Protein AF-A0A920MUA7-F1 (afdb_monomer_lite)

Radius of gyration: 22.61 Å; chains: 1; bounding box: 40×38×83 Å

Foldseek 3Di:
DDDDDDPPPPCPPPVNVPADAAPVNLVVVLVVQVVVDDPSNVVSVVVVVVVLVVVLLPCAPVRVVVVVVQVVVQVVPDPDPDRDHDDCVVRVVVNVVVVVVVVVSNVVSVVCCVVPPDPD

Secondary structure (DSSP, 8-state):
----PPP------TTSTTPPPPHHHHHHHHHHHHHH-HHHHHHHHHHHHHHHHHHHTSS-TTSHHHHHHHHHHHHHH--TT-PPPP-GGGTHHHHHHHHHHHHHHHHHHHHHHHHS----

pLDDT: mean 79.69, std 14.5, range [37.84, 96.12]

Sequence (120 aa):
MDSPQSPTNVGVGEGDEGRIVSVVGATRLGAELTETGWTGLFLFLATINVFIGIFNLIPLLPLDGGHVMIAFYERLRSRKGARYHADASKLLPLTFLVVFVLIAIGVAAIYLDIADPISL

Structure (mmCIF, N/CA/C/O backbone):
data_AF-A0A920MUA7-F1
#
_entry.id   AF-A0A920MUA7-F1
#
loop_
_atom_site.group_PDB
_atom_site.id
_atom_site.type_symbol
_atom_site.label_atom_id
_atom_site.label_alt_id
_atom_site.label_comp_id
_atom_site.label_asym_id
_atom_site.label_entity_id
_atom_site.label_seq_id
_atom_site.pdbx_PDB_ins_code
_atom_site.Cartn_x
_atom_site.Cartn_y
_atom_site.Cartn_z
_atom_site.occupancy
_atom_site.B_iso_or_equiv
_atom_site.auth_seq_id
_atom_site.auth_comp_id
_atom_site.auth_asym_id
_atom_site.auth_atom_id
_atom_site.pdbx_PDB_model_num
ATOM 1 N N . MET A 1 1 ? 11.694 27.520 -50.126 1.00 47.06 1 MET A N 1
ATOM 2 C CA . MET A 1 1 ? 10.713 26.420 -50.114 1.00 47.06 1 MET A CA 1
ATOM 3 C C . MET A 1 1 ? 10.811 25.753 -48.752 1.00 47.06 1 MET A C 1
ATOM 5 O O . MET A 1 1 ? 11.678 24.911 -48.574 1.00 47.06 1 MET A O 1
ATOM 9 N N . ASP A 1 2 ? 10.006 26.211 -47.791 1.00 50.00 2 ASP A N 1
ATOM 10 C CA . ASP A 1 2 ? 9.864 25.581 -46.473 1.00 50.00 2 ASP A CA 1
ATOM 11 C C . ASP A 1 2 ? 8.804 24.487 -46.575 1.00 50.00 2 ASP A C 1
ATOM 13 O O . ASP A 1 2 ? 7.646 24.765 -46.894 1.00 50.00 2 ASP A O 1
ATOM 17 N N . SER A 1 3 ? 9.203 23.245 -46.328 1.00 63.91 3 SER A N 1
ATOM 18 C CA . SER A 1 3 ? 8.262 22.159 -46.076 1.00 63.91 3 SER A CA 1
ATOM 19 C C . SER A 1 3 ? 7.822 22.259 -44.612 1.00 63.91 3 SER A C 1
ATOM 21 O O . SER A 1 3 ? 8.692 22.224 -43.739 1.00 63.91 3 SER A O 1
ATOM 23 N N . PRO A 1 4 ? 6.521 22.374 -44.296 1.00 55.28 4 PRO A N 1
ATOM 24 C CA . PRO A 1 4 ? 6.069 22.360 -42.911 1.00 55.28 4 PRO A CA 1
ATOM 25 C C . PRO A 1 4 ? 6.356 20.983 -42.302 1.00 55.28 4 PRO A C 1
ATOM 27 O O . PRO A 1 4 ? 5.795 19.975 -42.732 1.00 55.28 4 PRO A O 1
ATOM 30 N N . GLN A 1 5 ? 7.256 20.936 -41.317 1.00 59.03 5 GLN A N 1
ATOM 31 C CA . GLN A 1 5 ? 7.458 19.743 -40.506 1.00 59.03 5 GLN A CA 1
ATOM 32 C C . GLN A 1 5 ? 6.192 19.502 -39.688 1.00 59.03 5 GLN A C 1
ATOM 34 O O . GLN A 1 5 ? 5.759 20.361 -38.919 1.00 59.03 5 GLN A O 1
ATOM 39 N N . SER A 1 6 ? 5.564 18.350 -39.917 1.00 58.44 6 SER A N 1
ATOM 40 C CA . SER A 1 6 ? 4.429 17.879 -39.136 1.00 58.44 6 SER A CA 1
ATOM 41 C C . SER A 1 6 ? 4.816 17.863 -37.656 1.00 58.44 6 SER A C 1
ATOM 43 O O . SER A 1 6 ? 5.922 17.416 -37.343 1.00 58.44 6 SER A O 1
ATOM 45 N N . PRO A 1 7 ? 3.952 18.331 -36.737 1.00 49.97 7 PRO A N 1
ATOM 46 C CA . PRO A 1 7 ? 4.205 18.127 -35.324 1.00 49.97 7 PRO A CA 1
ATOM 47 C C . PRO A 1 7 ? 4.333 16.622 -35.116 1.00 49.97 7 PRO A C 1
ATOM 49 O O . PRO A 1 7 ? 3.430 15.861 -35.475 1.00 49.97 7 PRO A O 1
ATOM 52 N N . THR A 1 8 ? 5.476 16.193 -34.587 1.00 51.34 8 THR A N 1
ATOM 53 C CA . THR A 1 8 ? 5.625 14.881 -33.974 1.00 51.34 8 THR A CA 1
ATOM 54 C C . THR A 1 8 ? 4.611 14.850 -32.843 1.00 51.34 8 THR A C 1
ATOM 56 O O . THR A 1 8 ? 4.890 15.269 -31.723 1.00 51.34 8 THR A O 1
ATOM 59 N N . ASN A 1 9 ? 3.384 14.446 -33.168 1.00 44.38 9 ASN A N 1
ATOM 60 C CA . ASN A 1 9 ? 2.432 13.991 -32.186 1.00 44.38 9 ASN A CA 1
ATOM 61 C C . ASN A 1 9 ? 3.129 12.797 -31.550 1.00 44.38 9 ASN A C 1
ATOM 63 O O . ASN A 1 9 ? 3.177 11.712 -32.130 1.00 44.38 9 ASN A O 1
ATOM 67 N N . VAL A 1 10 ? 3.738 13.032 -30.389 1.00 54.34 10 VAL A N 1
ATOM 68 C CA . VAL A 1 10 ? 3.936 11.991 -29.395 1.00 54.34 10 VAL A CA 1
ATOM 69 C C . VAL A 1 10 ? 2.519 11.555 -29.067 1.00 54.34 10 VAL A C 1
ATOM 71 O O . VAL A 1 10 ? 1.852 12.140 -28.219 1.00 54.34 10 VAL A O 1
ATOM 74 N N . GLY A 1 11 ? 2.005 10.631 -29.875 1.00 37.84 11 GLY A N 1
ATOM 75 C CA . GLY A 1 11 ? 0.776 9.931 -29.598 1.00 37.84 11 GLY A CA 1
ATOM 76 C C . GLY A 1 11 ? 1.060 9.097 -28.370 1.00 37.84 11 GLY A C 1
ATOM 77 O O . GLY A 1 11 ? 1.422 7.931 -28.485 1.00 37.84 11 GLY A O 1
ATOM 78 N N . VAL A 1 12 ? 0.925 9.716 -27.200 1.00 52.22 12 VAL A N 1
ATOM 79 C CA . VAL A 1 12 ? 0.451 9.008 -26.024 1.00 52.22 12 VAL A CA 1
ATOM 80 C C . VAL A 1 12 ? -0.905 8.486 -26.471 1.00 52.22 12 VAL A C 1
ATOM 82 O O . VAL A 1 12 ? -1.870 9.240 -26.540 1.00 52.22 12 VAL A O 1
ATOM 85 N N . GLY A 1 13 ? -0.936 7.253 -26.980 1.00 43.03 13 GLY A N 1
ATOM 86 C CA . GLY A 1 13 ? -2.181 6.663 -27.441 1.00 43.03 13 GLY A CA 1
ATOM 87 C C . GLY A 1 13 ? -3.171 6.746 -26.289 1.00 43.03 13 GLY A C 1
ATOM 88 O O . GLY A 1 13 ? -2.803 6.413 -25.165 1.00 43.03 13 GLY A O 1
ATOM 89 N N . GLU A 1 14 ? -4.405 7.175 -26.552 1.00 49.12 14 GLU A N 1
ATOM 90 C CA . GLU A 1 14 ? -5.480 7.339 -25.560 1.00 49.12 14 GLU A CA 1
ATOM 91 C C . GLU A 1 14 ? -5.747 6.115 -24.639 1.00 49.12 14 GLU A C 1
ATOM 93 O O . GLU A 1 14 ? -6.588 6.187 -23.746 1.00 49.12 14 GLU A O 1
ATOM 98 N N . GLY A 1 15 ? -5.047 4.986 -24.817 1.00 53.38 15 GLY A N 1
ATOM 99 C CA . GLY A 1 15 ? -5.028 3.844 -23.899 1.00 53.38 15 GLY A CA 1
ATOM 100 C C . GLY A 1 15 ? -3.940 3.859 -22.808 1.00 53.38 15 GLY A C 1
ATOM 101 O O . GLY A 1 15 ? -3.991 3.000 -21.930 1.00 53.38 15 GLY A O 1
ATOM 102 N N . ASP A 1 16 ? -2.967 4.779 -22.836 1.00 57.94 16 ASP A N 1
ATOM 103 C CA . ASP A 1 16 ? -1.789 4.741 -21.947 1.00 57.94 16 ASP A CA 1
ATOM 104 C C . ASP A 1 16 ? -1.951 5.589 -20.669 1.00 57.94 16 ASP A C 1
ATOM 106 O O . ASP A 1 16 ? -1.514 5.185 -19.594 1.00 57.94 16 ASP A O 1
ATOM 110 N N . GLU A 1 17 ? -2.687 6.704 -20.731 1.00 58.69 17 GLU A N 1
ATOM 111 C CA . GLU A 1 17 ? -2.846 7.644 -19.601 1.00 58.69 17 GLU A CA 1
ATOM 112 C C . GLU A 1 17 ? -3.701 7.102 -18.435 1.00 58.69 17 GLU A C 1
ATOM 114 O O . GLU A 1 17 ? -3.733 7.689 -17.354 1.00 58.69 17 GLU A O 1
ATOM 119 N N . GLY A 1 18 ? -4.391 5.973 -18.628 1.00 60.66 18 GLY A N 1
ATOM 120 C CA . GLY A 1 18 ? -5.271 5.354 -17.628 1.00 60.66 18 GLY A CA 1
ATOM 121 C C . GLY A 1 18 ? -4.896 3.927 -17.232 1.00 60.66 18 GLY A C 1
ATOM 122 O O . GLY A 1 18 ? -5.641 3.290 -16.481 1.00 60.66 18 GLY A O 1
ATOM 123 N N . ARG A 1 19 ? -3.784 3.387 -17.746 1.00 69.31 19 ARG A N 1
ATOM 124 C CA . ARG A 1 19 ? -3.423 1.986 -17.509 1.00 69.31 19 ARG A CA 1
ATOM 125 C C . ARG A 1 19 ? -2.769 1.809 -16.140 1.00 69.31 19 ARG A C 1
ATOM 127 O O . ARG A 1 19 ? -1.854 2.529 -15.754 1.00 69.31 19 ARG A O 1
ATOM 134 N N . ILE A 1 20 ? -3.242 0.808 -15.400 1.00 72.56 20 ILE A N 1
ATOM 135 C CA . ILE A 1 20 ? -2.681 0.436 -14.100 1.00 72.56 20 ILE A CA 1
ATOM 136 C C . ILE A 1 20 ? -1.275 -0.132 -14.318 1.00 72.56 20 ILE A C 1
ATOM 138 O O . ILE A 1 20 ? -1.127 -1.178 -14.945 1.00 72.56 20 ILE A O 1
ATOM 142 N N . VAL A 1 21 ? -0.257 0.532 -13.766 1.00 82.31 21 VAL A N 1
ATOM 143 C CA . VAL A 1 21 ? 1.127 0.039 -13.772 1.00 82.31 21 VAL A CA 1
ATOM 144 C C . VAL A 1 21 ? 1.225 -1.195 -12.876 1.00 82.31 21 VAL A C 1
ATOM 146 O O . VAL A 1 21 ? 0.907 -1.131 -11.685 1.00 82.31 21 VAL A O 1
ATOM 149 N N . SER A 1 22 ? 1.667 -2.326 -13.432 1.00 87.06 22 SER A N 1
ATOM 150 C CA . SER A 1 22 ? 1.873 -3.541 -12.642 1.00 87.06 22 SER A CA 1
ATOM 151 C C . SER A 1 22 ? 3.201 -3.513 -11.874 1.00 87.06 22 SER A C 1
ATOM 153 O O . SER A 1 22 ? 4.075 -2.675 -12.106 1.00 87.06 22 SER A O 1
ATOM 155 N N . VAL A 1 23 ? 3.396 -4.491 -10.980 1.00 87.44 23 VAL A N 1
ATOM 156 C CA . VAL A 1 23 ? 4.678 -4.699 -10.283 1.00 87.44 23 VAL A CA 1
ATOM 157 C C . VAL A 1 23 ? 5.824 -4.918 -11.280 1.00 87.44 23 VAL A C 1
ATOM 159 O O . VAL A 1 23 ? 6.937 -4.469 -11.028 1.00 87.44 23 VAL A O 1
ATOM 162 N N . VAL A 1 24 ? 5.560 -5.555 -12.427 1.00 86.81 24 VAL A N 1
ATOM 163 C CA . VAL A 1 24 ? 6.564 -5.794 -13.477 1.00 86.81 24 VAL A CA 1
ATOM 164 C C . VAL A 1 24 ? 6.920 -4.498 -14.214 1.00 86.81 24 VAL A C 1
ATOM 166 O O . VAL A 1 24 ? 8.090 -4.264 -14.504 1.00 86.81 24 VAL A O 1
ATOM 169 N N . GLY A 1 25 ? 5.947 -3.626 -14.486 1.00 85.06 25 GLY A N 1
ATOM 170 C CA . GLY A 1 25 ? 6.213 -2.295 -15.038 1.00 85.06 25 GLY A CA 1
ATOM 171 C C . GLY A 1 25 ? 7.022 -1.427 -14.070 1.00 85.06 25 GLY A C 1
ATOM 172 O O . GLY A 1 25 ? 8.025 -0.827 -14.452 1.00 85.06 25 GLY A O 1
ATOM 173 N N . ALA A 1 26 ? 6.659 -1.441 -12.785 1.00 88.12 26 ALA A N 1
ATOM 174 C CA . ALA A 1 26 ? 7.373 -0.700 -11.750 1.00 88.12 26 ALA A CA 1
ATOM 175 C C . ALA A 1 26 ? 8.835 -1.158 -11.581 1.00 88.12 26 ALA A C 1
ATOM 177 O O . ALA A 1 26 ? 9.712 -0.320 -11.376 1.00 88.12 26 ALA A O 1
ATOM 178 N N . THR A 1 27 ? 9.134 -2.461 -11.692 1.00 89.94 27 THR A N 1
ATOM 179 C CA . THR A 1 27 ? 10.527 -2.943 -11.626 1.00 89.94 27 THR A CA 1
ATOM 180 C C . THR A 1 27 ? 11.349 -2.521 -12.840 1.00 89.94 27 THR A C 1
ATOM 182 O O . THR A 1 27 ? 12.527 -2.209 -12.676 1.00 89.94 27 THR A O 1
ATOM 185 N N . ARG A 1 28 ? 10.747 -2.456 -14.036 1.00 89.19 28 ARG A N 1
ATOM 186 C CA . ARG A 1 28 ? 11.409 -1.942 -15.248 1.00 89.19 28 ARG A CA 1
ATOM 187 C C . ARG A 1 28 ? 11.735 -0.453 -15.125 1.00 89.19 28 ARG A C 1
ATOM 189 O O . ARG A 1 28 ? 12.880 -0.080 -15.353 1.00 89.19 28 ARG A O 1
ATOM 196 N N . LEU A 1 29 ? 10.776 0.356 -14.666 1.00 88.25 29 LEU A N 1
ATOM 197 C CA . LEU A 1 29 ? 11.000 1.778 -14.367 1.00 88.25 29 LEU A CA 1
ATOM 198 C C . LEU A 1 29 ? 12.111 1.958 -13.325 1.00 88.25 29 LEU A C 1
ATOM 200 O O . LEU A 1 29 ? 13.001 2.788 -13.483 1.00 88.25 29 LEU A O 1
ATOM 204 N N . GLY A 1 30 ? 12.099 1.140 -12.270 1.00 90.00 30 GLY A N 1
ATOM 205 C CA . GLY A 1 30 ? 13.155 1.144 -11.262 1.00 90.00 30 GLY A CA 1
ATOM 206 C C . GLY A 1 30 ? 14.536 0.824 -11.841 1.00 90.00 30 GLY A C 1
ATOM 207 O O . GLY A 1 30 ? 15.503 1.484 -11.471 1.00 90.00 30 GLY A O 1
ATOM 208 N N . ALA A 1 31 ? 14.632 -0.152 -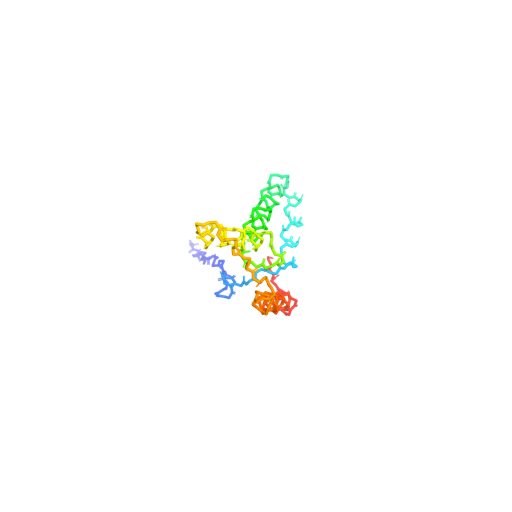12.752 1.00 89.75 31 ALA A N 1
ATOM 209 C CA . ALA A 1 31 ? 15.886 -0.534 -13.403 1.00 89.75 31 ALA A CA 1
ATOM 210 C C . ALA A 1 31 ? 16.455 0.602 -14.265 1.00 89.75 31 ALA A C 1
ATOM 212 O O . ALA A 1 31 ? 17.631 0.929 -14.126 1.00 89.75 31 ALA A O 1
ATOM 213 N N . GLU A 1 32 ? 15.623 1.263 -15.069 1.00 89.81 32 GLU A N 1
ATOM 214 C CA . GLU A 1 32 ? 16.029 2.423 -15.876 1.00 89.81 32 GLU A CA 1
ATOM 215 C C . GLU A 1 32 ? 16.569 3.564 -14.996 1.00 89.81 32 GLU A C 1
ATOM 217 O O . GLU A 1 32 ? 17.617 4.154 -15.268 1.00 89.81 32 GLU A O 1
ATOM 222 N N . LEU A 1 33 ? 15.923 3.813 -13.851 1.00 92.19 33 LEU A N 1
ATOM 223 C CA . LEU A 1 33 ? 16.377 4.829 -12.903 1.00 92.19 33 LEU A CA 1
ATOM 224 C C . LEU A 1 33 ? 17.748 4.514 -12.288 1.00 92.19 33 LEU A C 1
ATOM 226 O O . LEU A 1 33 ? 18.469 5.449 -11.936 1.00 92.19 33 LEU A O 1
ATOM 230 N N . THR A 1 34 ? 18.155 3.241 -12.197 1.00 89.88 34 THR A N 1
ATOM 231 C CA . THR A 1 34 ? 19.507 2.894 -11.723 1.00 89.88 34 THR A CA 1
ATOM 232 C C . THR A 1 34 ? 20.615 3.368 -12.664 1.00 89.88 34 THR A C 1
ATOM 234 O O . THR A 1 34 ? 21.713 3.665 -12.193 1.00 89.88 34 THR A O 1
ATOM 237 N N . GLU A 1 35 ? 20.328 3.511 -13.961 1.00 89.81 35 GLU A N 1
ATOM 238 C CA . GLU A 1 35 ? 21.300 3.965 -14.964 1.00 89.81 35 GLU A CA 1
ATOM 239 C C . GLU A 1 35 ? 21.418 5.496 -15.007 1.00 89.81 35 GLU A C 1
ATOM 241 O O . GLU A 1 35 ? 22.486 6.040 -15.284 1.00 89.81 35 GLU A O 1
ATOM 246 N N . THR A 1 36 ? 20.334 6.204 -14.671 1.00 85.94 36 THR A N 1
ATOM 247 C CA . THR A 1 36 ? 20.280 7.680 -14.680 1.00 85.94 36 THR A CA 1
ATOM 248 C C . THR A 1 36 ? 20.904 8.338 -13.443 1.00 85.94 36 THR A C 1
ATOM 250 O O . THR A 1 36 ? 21.288 9.510 -13.492 1.00 85.94 36 THR A O 1
ATOM 253 N N . GLY A 1 37 ? 21.046 7.596 -12.337 1.00 89.62 37 GLY A N 1
ATOM 254 C CA . GLY A 1 37 ? 21.752 8.026 -11.128 1.00 89.62 37 GLY A CA 1
ATOM 255 C C . GLY A 1 37 ? 20.942 7.924 -9.830 1.00 89.62 37 GLY A C 1
ATOM 256 O O . GLY A 1 37 ? 19.744 7.653 -9.803 1.00 89.62 37 GLY A O 1
ATOM 257 N N . TRP A 1 38 ? 21.615 8.176 -8.703 1.00 91.69 38 TRP A N 1
ATOM 258 C CA . TRP A 1 38 ? 21.075 7.918 -7.362 1.00 91.69 38 TRP A CA 1
ATOM 259 C C . TRP A 1 38 ? 19.848 8.757 -6.991 1.00 91.69 38 TRP A C 1
ATOM 261 O O . TRP A 1 38 ? 18.975 8.269 -6.280 1.00 91.69 38 TRP A O 1
ATOM 271 N N . THR A 1 39 ? 19.751 10.004 -7.457 1.00 93.50 39 THR A N 1
ATOM 272 C CA . THR A 1 39 ? 18.661 10.913 -7.068 1.00 93.50 39 THR A CA 1
ATOM 273 C C . THR A 1 39 ? 17.291 10.402 -7.510 1.00 93.50 39 THR A C 1
ATOM 275 O O . THR A 1 39 ? 16.365 10.363 -6.700 1.00 93.50 39 THR A O 1
ATOM 278 N N . GLY A 1 40 ? 17.163 9.983 -8.775 1.00 90.81 40 GLY A N 1
ATOM 279 C CA . GLY A 1 40 ? 15.909 9.454 -9.319 1.00 90.81 40 GLY A CA 1
ATOM 280 C C . GLY A 1 40 ? 15.498 8.159 -8.623 1.00 90.81 40 GLY A C 1
ATOM 281 O O . GLY A 1 40 ? 14.348 8.008 -8.215 1.00 90.81 40 GLY A O 1
ATOM 282 N N . LEU A 1 41 ? 16.471 7.278 -8.380 1.00 92.12 41 LEU A N 1
ATOM 283 C CA . LEU A 1 41 ? 16.258 6.035 -7.648 1.00 92.12 41 LEU A CA 1
ATOM 284 C C . LEU A 1 41 ? 15.796 6.276 -6.202 1.00 92.12 41 LEU A C 1
ATOM 286 O O . LEU A 1 41 ? 14.820 5.669 -5.765 1.00 92.12 41 LEU A O 1
ATOM 290 N N . PHE A 1 42 ? 16.447 7.177 -5.456 1.00 94.94 42 PHE A N 1
ATOM 291 C CA . PHE A 1 42 ? 16.037 7.503 -4.086 1.00 94.94 42 PHE A CA 1
ATOM 292 C C . PHE A 1 42 ? 14.638 8.110 -4.036 1.00 94.94 42 PHE A C 1
ATOM 294 O O . PHE A 1 42 ? 13.863 7.751 -3.153 1.00 94.94 42 PHE A O 1
ATOM 301 N N . LEU A 1 43 ? 14.298 8.992 -4.979 1.00 94.50 43 LEU A N 1
ATOM 302 C CA . LEU A 1 43 ? 12.963 9.578 -5.048 1.00 94.50 43 LEU A CA 1
ATOM 303 C C . LEU A 1 43 ? 11.903 8.514 -5.360 1.00 94.50 43 LEU A C 1
ATOM 305 O O . LEU A 1 43 ? 10.863 8.480 -4.709 1.00 94.50 43 LEU A O 1
ATOM 309 N N . PHE A 1 44 ? 12.181 7.609 -6.298 1.00 93.69 44 PHE A N 1
ATOM 310 C CA . PHE A 1 44 ? 11.296 6.491 -6.622 1.00 93.69 44 PHE A CA 1
ATOM 311 C C . PHE A 1 44 ? 11.075 5.564 -5.421 1.00 93.69 44 PHE A C 1
ATOM 313 O O . PHE A 1 44 ? 9.934 5.271 -5.058 1.00 93.69 44 PHE A O 1
ATOM 320 N N . LEU A 1 45 ? 12.153 5.168 -4.740 1.00 94.19 45 LEU A N 1
ATOM 321 C CA . LEU A 1 45 ? 12.076 4.346 -3.532 1.00 94.19 45 LEU A CA 1
ATOM 322 C C . LEU A 1 45 ? 11.351 5.066 -2.391 1.00 94.19 45 LEU A C 1
ATOM 324 O O . LEU A 1 45 ? 10.578 4.434 -1.669 1.00 94.19 45 LEU A O 1
ATOM 328 N N . ALA A 1 46 ? 11.568 6.372 -2.225 1.00 96.12 46 ALA A N 1
ATOM 329 C CA . ALA A 1 46 ? 10.849 7.181 -1.249 1.00 96.12 46 ALA A CA 1
ATOM 330 C C . ALA A 1 46 ? 9.345 7.201 -1.555 1.00 96.12 46 ALA A C 1
ATOM 332 O O . ALA A 1 46 ? 8.547 6.954 -0.653 1.00 96.12 46 ALA A O 1
ATOM 333 N N . THR A 1 47 ? 8.954 7.396 -2.818 1.00 95.31 47 THR A N 1
ATOM 334 C CA . THR A 1 47 ? 7.550 7.342 -3.246 1.00 95.31 47 THR A CA 1
ATOM 335 C C . THR A 1 47 ? 6.926 5.974 -2.970 1.00 95.31 47 THR A C 1
ATOM 337 O O . THR A 1 47 ? 5.836 5.921 -2.403 1.00 95.31 47 THR A O 1
ATOM 340 N N . ILE A 1 48 ? 7.616 4.867 -3.281 1.00 93.94 48 ILE A N 1
ATOM 341 C CA . ILE A 1 48 ? 7.129 3.511 -2.962 1.00 93.94 48 ILE A CA 1
ATOM 342 C C . ILE A 1 48 ? 6.937 3.342 -1.453 1.00 93.94 48 ILE A C 1
ATOM 344 O O . ILE A 1 48 ? 5.890 2.869 -1.019 1.00 93.94 48 ILE A O 1
ATOM 348 N N . ASN A 1 49 ? 7.915 3.747 -0.640 1.00 94.81 49 ASN A N 1
ATOM 349 C CA . ASN A 1 49 ? 7.823 3.616 0.815 1.00 94.81 49 ASN A CA 1
ATOM 350 C C . ASN A 1 49 ? 6.680 4.453 1.398 1.00 94.81 49 ASN A C 1
ATOM 352 O O . ASN A 1 49 ? 5.940 3.963 2.247 1.00 94.81 49 ASN A O 1
ATOM 356 N N . VAL A 1 50 ? 6.503 5.692 0.931 1.00 95.31 50 VAL A N 1
ATOM 357 C CA . VAL A 1 50 ? 5.381 6.546 1.341 1.00 95.31 50 VAL A CA 1
ATOM 358 C C . VAL A 1 50 ? 4.053 5.916 0.930 1.00 95.31 50 VAL A C 1
ATOM 360 O O . VAL A 1 50 ? 3.133 5.864 1.744 1.00 95.31 50 VAL A O 1
ATOM 363 N N . PHE A 1 51 ? 3.954 5.386 -0.291 1.00 93.00 51 PHE A N 1
ATOM 364 C CA . PHE A 1 51 ? 2.746 4.718 -0.766 1.00 93.00 51 PHE A CA 1
ATOM 365 C C . PHE A 1 51 ? 2.409 3.482 0.075 1.00 93.00 51 PHE A C 1
ATOM 367 O O . PHE A 1 51 ? 1.277 3.359 0.533 1.00 93.00 51 PHE A O 1
ATOM 374 N N . ILE A 1 52 ? 3.389 2.615 0.355 1.00 90.69 52 ILE A N 1
ATOM 375 C CA . ILE A 1 52 ? 3.218 1.452 1.241 1.00 90.69 52 ILE A CA 1
ATOM 376 C C . ILE A 1 52 ? 2.823 1.905 2.651 1.00 90.69 52 ILE A C 1
ATOM 378 O O . ILE A 1 52 ? 1.917 1.331 3.244 1.00 90.69 52 ILE A O 1
ATOM 382 N N . GLY A 1 53 ? 3.449 2.960 3.180 1.00 91.50 53 GLY A N 1
ATOM 383 C CA . GLY A 1 53 ? 3.120 3.514 4.493 1.00 91.50 53 GLY A CA 1
ATOM 384 C C . GLY A 1 53 ? 1.676 4.017 4.583 1.00 91.50 53 GLY A C 1
ATOM 385 O O . GLY A 1 53 ? 0.974 3.708 5.544 1.00 91.50 53 GLY A O 1
ATOM 386 N N . ILE A 1 54 ? 1.205 4.745 3.565 1.00 90.81 54 ILE A N 1
ATOM 387 C CA . ILE A 1 54 ? -0.189 5.206 3.471 1.00 90.81 54 ILE A CA 1
ATOM 388 C C . ILE A 1 54 ? -1.137 4.018 3.294 1.00 90.81 54 ILE A C 1
ATOM 390 O O . ILE A 1 54 ? -2.173 3.954 3.955 1.00 90.81 54 ILE A O 1
ATOM 394 N N . PHE A 1 55 ? -0.785 3.065 2.431 1.00 88.75 55 PHE A N 1
ATOM 395 C CA . PHE A 1 55 ? -1.578 1.865 2.202 1.00 88.75 55 PHE A CA 1
ATOM 396 C C . PHE A 1 55 ? -1.737 1.060 3.496 1.00 88.75 55 PHE A C 1
ATOM 398 O O . PHE A 1 55 ? -2.851 0.689 3.846 1.00 88.75 55 PHE A O 1
ATOM 405 N N . ASN A 1 56 ? -0.671 0.905 4.285 1.00 88.81 56 ASN A N 1
ATOM 406 C CA . ASN A 1 56 ? -0.703 0.229 5.583 1.00 88.81 56 ASN A CA 1
ATOM 407 C C . ASN A 1 56 ? -1.589 0.928 6.628 1.00 88.81 56 ASN A C 1
ATOM 409 O O . ASN A 1 56 ? -1.970 0.298 7.612 1.00 88.81 56 ASN A O 1
ATOM 413 N N . LEU A 1 57 ? -1.954 2.198 6.430 1.00 87.62 57 LEU A N 1
ATOM 414 C CA . LEU A 1 57 ? -2.900 2.922 7.284 1.00 87.62 57 LEU A CA 1
ATOM 415 C C . LEU A 1 57 ? -4.374 2.603 6.974 1.00 87.62 57 LEU A C 1
ATOM 417 O O . LEU A 1 57 ? -5.253 2.976 7.754 1.00 87.62 57 LEU A O 1
ATOM 421 N N . ILE A 1 58 ? -4.665 1.920 5.861 1.00 87.75 58 ILE A N 1
ATOM 422 C CA . ILE A 1 58 ? -6.026 1.512 5.497 1.00 87.75 58 ILE A CA 1
ATOM 423 C C . ILE A 1 58 ? -6.548 0.508 6.550 1.00 87.75 58 ILE A C 1
ATOM 425 O O . ILE A 1 58 ? -5.828 -0.421 6.923 1.00 87.75 58 ILE A O 1
ATOM 429 N N . PRO A 1 59 ? -7.795 0.654 7.044 1.00 77.56 59 PRO A N 1
ATOM 430 C CA . PRO A 1 59 ? -8.339 -0.141 8.148 1.00 77.56 59 PRO A CA 1
ATOM 431 C C . PRO A 1 59 ? -8.746 -1.561 7.714 1.00 77.56 59 PRO A C 1
ATOM 433 O O . PRO A 1 59 ? -9.923 -1.919 7.699 1.00 77.56 59 PRO A O 1
ATOM 436 N N . LEU A 1 60 ? -7.761 -2.382 7.358 1.00 82.88 60 LEU A N 1
ATOM 437 C CA . LEU A 1 60 ? -7.907 -3.800 7.029 1.00 82.88 60 LEU A CA 1
ATOM 438 C C . LEU A 1 60 ? -7.070 -4.615 8.015 1.00 82.88 60 LEU A C 1
ATOM 440 O O . LEU A 1 60 ? -5.973 -4.200 8.359 1.00 82.88 60 LEU A O 1
ATOM 444 N N . LEU A 1 61 ? -7.555 -5.781 8.453 1.00 79.81 61 LEU A N 1
ATOM 445 C CA . LEU A 1 61 ? -6.850 -6.628 9.427 1.00 79.81 61 LEU A CA 1
ATOM 446 C C . LEU A 1 61 ? -5.383 -6.982 9.091 1.00 79.81 61 LEU A C 1
ATOM 448 O O . LEU A 1 61 ? -4.585 -7.000 10.024 1.00 79.81 61 LEU A O 1
ATOM 452 N N . PRO A 1 62 ? -4.992 -7.274 7.831 1.00 77.69 62 PRO A N 1
ATOM 453 C CA . PRO A 1 62 ? -3.603 -7.581 7.488 1.00 77.69 62 PRO A CA 1
ATOM 454 C C . PRO A 1 62 ? -2.707 -6.342 7.484 1.00 77.69 62 PRO A C 1
ATOM 456 O O . PRO A 1 62 ? -1.492 -6.488 7.448 1.00 77.69 62 PRO A O 1
ATOM 459 N N . LEU A 1 63 ? -3.295 -5.145 7.479 1.00 84.06 63 LEU A N 1
ATOM 460 C CA . LEU A 1 63 ? -2.581 -3.879 7.488 1.00 84.06 63 LEU A CA 1
ATOM 461 C C . LEU A 1 63 ? -2.523 -3.346 8.923 1.00 84.06 63 LEU A C 1
ATOM 463 O O . LEU A 1 63 ? -3.463 -3.506 9.710 1.00 84.06 63 LEU A O 1
ATOM 467 N N . ASP A 1 64 ? -1.425 -2.680 9.269 1.00 85.44 64 ASP A N 1
ATOM 468 C CA . ASP A 1 64 ? -1.203 -2.177 10.630 1.00 85.44 64 ASP A CA 1
ATOM 469 C C . ASP A 1 64 ? -2.322 -1.215 11.085 1.00 85.44 64 ASP A C 1
ATOM 471 O O . ASP A 1 64 ? -2.729 -1.213 12.252 1.00 85.44 64 ASP A O 1
ATOM 475 N N . GLY A 1 65 ? -2.911 -0.460 10.151 1.00 82.50 65 GLY A N 1
ATOM 476 C CA . GLY A 1 65 ? -4.039 0.444 10.380 1.00 82.50 65 GLY A CA 1
ATOM 477 C C . GLY A 1 65 ? -5.324 -0.242 10.857 1.00 82.50 65 GLY A C 1
ATOM 478 O O . GLY A 1 65 ? -6.127 0.387 11.552 1.00 82.50 65 GLY A O 1
ATOM 479 N N . GLY A 1 66 ? -5.521 -1.535 10.571 1.00 83.12 66 GLY A N 1
ATOM 480 C CA . GLY A 1 66 ? -6.668 -2.301 11.067 1.00 83.12 66 GLY A CA 1
ATOM 481 C C . GLY A 1 66 ? -6.690 -2.398 12.593 1.00 83.12 66 GLY A C 1
ATOM 482 O O . GLY A 1 66 ? -7.725 -2.165 13.221 1.00 83.12 66 GLY A O 1
ATOM 483 N N . HIS A 1 67 ? -5.531 -2.647 13.204 1.00 82.94 67 HIS A N 1
ATOM 484 C CA . HIS A 1 67 ? -5.380 -2.718 14.659 1.00 82.94 67 HIS A CA 1
ATOM 485 C C . HIS A 1 67 ? -5.621 -1.354 15.314 1.00 82.94 67 HIS A C 1
ATOM 487 O O . HIS A 1 67 ? -6.314 -1.261 16.329 1.00 82.94 67 HIS A O 1
ATOM 493 N N . VAL A 1 68 ? -5.104 -0.285 14.698 1.00 84.44 68 VAL A N 1
ATOM 494 C CA . VAL A 1 68 ? -5.312 1.094 15.161 1.00 84.44 68 VAL A CA 1
ATOM 495 C C . VAL A 1 68 ? -6.793 1.467 15.104 1.00 84.44 68 VAL A C 1
ATOM 497 O O . VAL A 1 68 ? -7.314 2.026 16.067 1.00 84.44 68 VAL A O 1
ATOM 500 N N . MET A 1 69 ? -7.493 1.118 14.021 1.00 83.00 69 MET A N 1
ATOM 501 C CA . MET A 1 69 ? -8.922 1.395 13.869 1.00 83.00 69 MET A CA 1
ATOM 502 C C . MET A 1 69 ? -9.768 0.628 14.894 1.00 83.00 69 MET A C 1
ATOM 504 O O . MET A 1 69 ? -10.683 1.207 15.481 1.00 83.00 69 MET A O 1
ATOM 508 N N . ILE A 1 70 ? -9.446 -0.644 1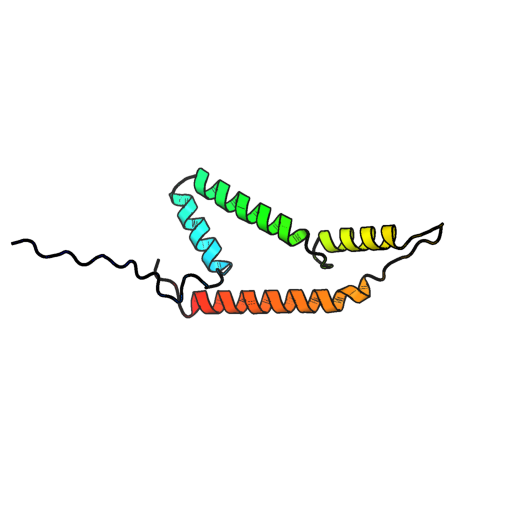5.158 1.00 83.25 70 ILE A N 1
ATOM 509 C CA . ILE A 1 70 ? -10.103 -1.447 16.201 1.00 83.25 70 ILE A CA 1
ATOM 510 C C . ILE A 1 70 ? -9.906 -0.796 17.571 1.00 83.25 70 ILE A C 1
ATOM 512 O O . ILE A 1 70 ? -10.887 -0.502 18.253 1.00 83.25 70 ILE A O 1
ATOM 516 N N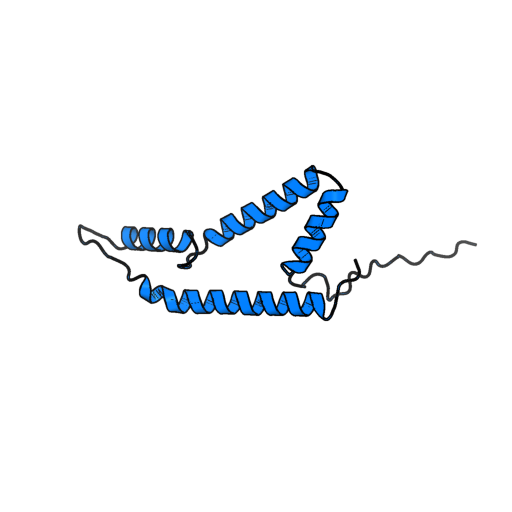 . ALA A 1 71 ? -8.661 -0.496 17.946 1.00 84.00 71 ALA A N 1
ATOM 517 C CA . ALA A 1 71 ? -8.348 0.120 19.234 1.00 84.00 71 ALA A CA 1
ATOM 518 C C . ALA A 1 71 ? -8.999 1.507 19.386 1.00 84.00 71 ALA A C 1
ATOM 520 O O . ALA A 1 71 ? -9.497 1.864 20.458 1.00 84.00 71 ALA A O 1
ATOM 521 N N . PHE A 1 72 ? -9.041 2.291 18.306 1.00 83.69 72 PHE A N 1
ATOM 522 C CA . PHE A 1 72 ? -9.729 3.577 18.275 1.00 83.69 72 PHE A CA 1
ATOM 523 C C . PHE A 1 72 ? -11.244 3.415 18.460 1.00 83.69 72 PHE A C 1
ATOM 525 O O . PHE A 1 72 ? -11.842 4.120 19.276 1.00 83.69 72 PHE A O 1
ATOM 532 N N . TYR A 1 73 ? -11.863 2.459 17.760 1.00 82.81 73 TYR A N 1
ATOM 533 C CA . TYR A 1 73 ? -13.291 2.163 17.872 1.00 82.81 73 TYR A CA 1
ATOM 534 C C . TYR A 1 73 ? -13.671 1.677 19.275 1.00 82.81 73 TYR A C 1
ATOM 536 O O . TYR A 1 73 ? -14.647 2.158 19.855 1.00 82.81 73 TYR A O 1
ATOM 544 N N . GLU A 1 74 ? -12.877 0.780 19.859 1.00 85.81 74 GLU A N 1
ATOM 545 C CA . GLU A 1 74 ? -13.051 0.317 21.236 1.00 85.81 74 GLU A CA 1
ATOM 546 C C . GLU A 1 74 ? -12.958 1.472 22.231 1.00 85.81 74 GLU A C 1
ATOM 548 O O . GLU A 1 74 ? -13.839 1.624 23.077 1.00 85.81 74 GLU A O 1
ATOM 553 N N . ARG A 1 75 ? -11.947 2.340 22.100 1.00 83.00 75 ARG A N 1
ATOM 554 C CA . ARG A 1 75 ? -11.778 3.516 22.965 1.00 83.00 75 ARG A CA 1
ATOM 555 C C . ARG A 1 75 ? -12.936 4.505 22.837 1.00 83.00 75 ARG A C 1
ATOM 557 O O . ARG A 1 75 ? -13.355 5.077 23.840 1.00 83.00 75 ARG A O 1
ATOM 564 N N . LEU A 1 76 ? -13.465 4.701 21.630 1.00 83.56 76 LEU A N 1
ATOM 565 C CA . LEU A 1 76 ? -14.605 5.585 21.385 1.00 83.56 76 LEU A CA 1
ATOM 566 C C . LEU A 1 76 ? -15.915 5.008 21.954 1.00 83.56 76 LEU A C 1
ATOM 568 O O . LEU A 1 76 ? -16.743 5.751 22.491 1.00 83.56 76 LEU A O 1
ATOM 572 N N . ARG A 1 77 ? -16.115 3.687 21.835 1.00 79.75 77 ARG A N 1
ATOM 573 C CA . ARG A 1 77 ? -17.327 2.980 22.286 1.00 79.75 77 ARG A CA 1
ATOM 574 C C . ARG A 1 77 ? -17.311 2.676 23.782 1.00 79.75 77 ARG A C 1
ATOM 576 O O . ARG A 1 77 ? -18.375 2.615 24.400 1.00 79.75 77 ARG A O 1
ATOM 583 N N . SER A 1 78 ? -16.132 2.513 24.371 1.00 79.94 78 SER A N 1
ATOM 584 C CA . SER A 1 78 ? -15.964 2.296 25.802 1.00 79.94 78 SER A CA 1
ATOM 585 C C . SER A 1 78 ? -16.290 3.590 26.556 1.00 79.94 78 SER A C 1
ATOM 587 O O . SER A 1 78 ? -15.469 4.487 26.727 1.00 79.94 78 SER A O 1
ATOM 589 N N . ARG A 1 79 ? -17.548 3.710 26.989 1.00 71.62 79 ARG A N 1
ATOM 590 C CA . ARG A 1 79 ? -18.031 4.793 27.853 1.00 71.62 79 ARG A CA 1
ATOM 591 C C . ARG A 1 79 ? -18.263 4.267 29.268 1.00 71.62 79 ARG A C 1
ATOM 593 O O . ARG A 1 79 ? -18.827 3.195 29.455 1.00 71.62 79 ARG A O 1
ATOM 600 N N . LYS A 1 80 ? -17.889 5.081 30.262 1.00 59.09 80 LYS A N 1
ATOM 601 C CA . LYS A 1 80 ? -18.274 4.933 31.681 1.00 59.09 80 LYS A CA 1
ATOM 602 C C . LYS A 1 80 ? -17.954 3.560 32.312 1.00 59.09 80 LYS A C 1
ATOM 604 O O . LYS A 1 80 ? -18.790 2.987 32.997 1.00 59.09 80 LYS A O 1
ATOM 609 N N . GLY A 1 81 ? -16.739 3.045 32.108 1.00 62.09 81 GLY A N 1
ATOM 610 C CA . GLY A 1 81 ? -16.222 1.881 32.849 1.00 62.09 81 GLY A CA 1
ATOM 611 C C . GLY A 1 81 ? -16.538 0.504 32.255 1.00 62.09 81 GLY A C 1
ATOM 612 O O . GLY A 1 81 ? -15.956 -0.482 32.698 1.00 62.09 81 GLY A O 1
ATOM 613 N N . ALA A 1 82 ? -17.374 0.416 31.216 1.00 64.31 82 ALA A N 1
ATOM 614 C CA . ALA A 1 82 ? -17.573 -0.821 30.465 1.00 64.31 82 ALA A CA 1
ATOM 615 C C . ALA A 1 82 ? -16.572 -0.897 29.298 1.00 64.31 82 ALA A C 1
ATOM 617 O O . ALA A 1 82 ? -16.660 -0.124 28.337 1.00 64.31 82 ALA A O 1
ATOM 618 N N . ARG A 1 83 ? -15.600 -1.816 29.379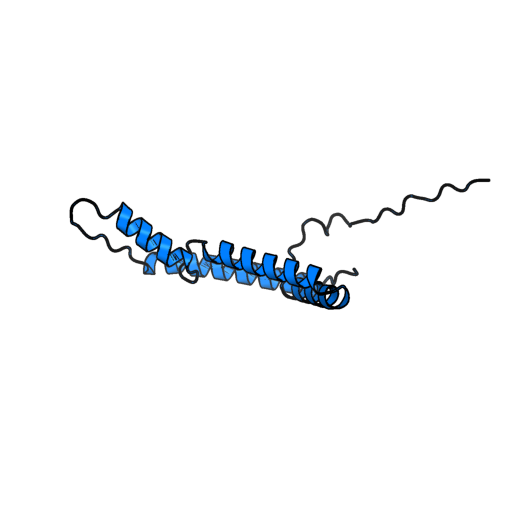 1.00 70.06 83 ARG A N 1
ATOM 619 C CA . ARG A 1 83 ? -14.698 -2.124 28.257 1.00 70.06 83 ARG A CA 1
ATOM 620 C C . ARG A 1 83 ? -15.496 -2.804 27.146 1.00 70.06 83 ARG A C 1
ATOM 622 O O . ARG A 1 83 ? -16.063 -3.871 27.366 1.00 70.06 83 ARG A O 1
ATOM 629 N N . TYR A 1 84 ? -15.540 -2.184 25.971 1.00 73.81 84 TYR A N 1
ATOM 630 C CA . TYR A 1 84 ? -16.099 -2.798 24.771 1.00 73.81 84 TYR A CA 1
ATOM 631 C C . TYR A 1 84 ? -14.950 -3.418 23.983 1.00 73.81 84 TYR A C 1
ATOM 633 O O . TYR A 1 84 ? -14.032 -2.692 23.615 1.00 73.81 84 TYR A O 1
ATOM 641 N N . HIS A 1 85 ? -15.007 -4.728 23.751 1.00 74.62 85 HIS A N 1
ATOM 642 C CA . HIS A 1 85 ? -14.061 -5.424 22.884 1.00 74.62 85 HIS A CA 1
ATOM 643 C C . HIS A 1 85 ? -14.733 -5.627 21.531 1.00 74.62 85 HIS A C 1
ATOM 645 O O . HIS A 1 85 ? -15.816 -6.215 21.448 1.00 74.62 85 HIS A O 1
ATOM 651 N N . ALA A 1 86 ? -14.129 -5.084 20.484 1.00 74.94 86 ALA A N 1
ATOM 652 C CA . ALA A 1 86 ? -14.597 -5.269 19.130 1.00 74.94 86 ALA A CA 1
ATOM 653 C C . ALA A 1 86 ? -14.120 -6.631 18.627 1.00 74.94 86 ALA A C 1
ATOM 655 O O . ALA A 1 86 ? -12.952 -6.995 18.728 1.00 74.94 86 ALA A O 1
ATOM 656 N N . ASP A 1 87 ? -15.049 -7.396 18.070 1.00 79.62 87 ASP A N 1
ATOM 657 C CA . ASP A 1 87 ? -14.734 -8.700 17.516 1.00 79.62 87 ASP A CA 1
ATOM 658 C C . ASP A 1 87 ? -14.088 -8.541 16.133 1.00 79.62 87 ASP A C 1
ATOM 660 O O . ASP A 1 87 ? -14.772 -8.325 15.127 1.00 79.62 87 ASP A O 1
ATOM 664 N N . ALA A 1 88 ? -12.757 -8.630 16.095 1.00 74.88 88 ALA A N 1
ATOM 665 C CA . ALA A 1 88 ? -11.959 -8.524 14.876 1.00 74.88 88 ALA A CA 1
ATOM 666 C C . ALA A 1 88 ? -12.320 -9.599 13.836 1.00 74.88 88 ALA A C 1
ATOM 668 O O . ALA A 1 88 ? -12.139 -9.383 12.636 1.00 74.88 88 ALA A O 1
ATOM 669 N N . SER A 1 89 ? -12.897 -10.730 14.261 1.00 80.50 89 SER A N 1
ATOM 670 C CA . SER A 1 89 ? -13.294 -11.799 13.341 1.00 80.50 89 SER A CA 1
ATOM 671 C C . SER A 1 89 ? -14.413 -11.376 12.379 1.00 80.50 89 SER A C 1
ATOM 673 O O . SER A 1 89 ? -14.506 -11.897 11.270 1.00 80.50 89 SER A O 1
ATOM 675 N N . LYS A 1 90 ? -15.191 -10.340 12.725 1.00 80.69 90 LYS A N 1
ATOM 676 C CA . LYS A 1 90 ? -16.203 -9.746 11.832 1.00 80.69 90 LYS A CA 1
ATOM 677 C C . LYS A 1 90 ? -15.604 -8.928 10.686 1.00 80.69 90 LYS A C 1
ATOM 679 O O . LYS A 1 90 ? -16.289 -8.692 9.695 1.00 80.69 90 LYS A O 1
ATOM 684 N N . LEU A 1 91 ? -14.345 -8.504 10.803 1.00 79.94 91 LEU A N 1
ATOM 685 C CA . LEU A 1 91 ? -13.630 -7.749 9.769 1.00 79.94 91 LEU A CA 1
ATOM 686 C C . LEU A 1 91 ? -12.879 -8.665 8.791 1.00 79.94 91 LEU A C 1
ATOM 688 O O . LEU A 1 91 ? -12.609 -8.255 7.664 1.00 79.94 91 LEU A O 1
ATOM 692 N N . LEU A 1 92 ? -12.614 -9.920 9.176 1.00 86.62 92 LEU A N 1
ATOM 693 C CA . LEU A 1 92 ? -11.989 -10.935 8.320 1.00 86.62 92 LEU A CA 1
ATOM 694 C C . LEU A 1 92 ? -12.661 -11.116 6.946 1.00 86.62 92 LEU A C 1
ATOM 696 O O . LEU A 1 92 ? -11.933 -11.095 5.955 1.00 86.62 92 LEU A O 1
ATOM 700 N N . PRO A 1 93 ? -13.997 -11.270 6.816 1.00 86.81 93 PRO A N 1
ATOM 701 C CA . PRO A 1 93 ? -14.614 -11.461 5.501 1.00 86.81 93 PRO A CA 1
ATOM 702 C C . PRO A 1 93 ? -14.405 -10.254 4.580 1.00 86.81 93 PRO A C 1
ATOM 704 O O . PRO A 1 93 ? -14.115 -10.427 3.398 1.00 86.81 93 PRO A O 1
ATOM 707 N N . LEU A 1 94 ? -14.483 -9.034 5.124 1.00 86.50 94 LEU A N 1
ATOM 708 C CA . LEU A 1 94 ? -14.202 -7.811 4.370 1.00 86.50 94 LEU A CA 1
ATOM 709 C C . LEU A 1 94 ? -12.731 -7.750 3.949 1.00 86.50 94 LEU A C 1
ATOM 711 O O . LEU A 1 94 ? -12.419 -7.439 2.804 1.00 86.50 94 LEU A O 1
ATOM 715 N N . THR A 1 95 ? -11.826 -8.090 4.862 1.00 86.88 95 THR A N 1
ATOM 716 C CA . THR A 1 95 ? -10.398 -8.201 4.580 1.00 86.88 95 THR A CA 1
ATOM 717 C C . THR A 1 95 ? -10.111 -9.174 3.440 1.00 86.88 95 THR A C 1
ATOM 719 O O . THR A 1 95 ? -9.402 -8.805 2.507 1.00 86.88 95 THR A O 1
ATOM 722 N N . PHE A 1 96 ? -10.670 -10.386 3.476 1.00 90.38 96 PHE A N 1
ATOM 723 C CA . PHE A 1 96 ? -10.460 -11.370 2.415 1.00 90.38 96 PHE A CA 1
ATOM 724 C C . PHE A 1 96 ? -11.013 -10.892 1.077 1.00 90.38 96 PHE A C 1
ATOM 726 O O . PHE A 1 96 ? -10.349 -11.071 0.061 1.00 90.38 96 PHE A O 1
ATOM 733 N N . LEU A 1 97 ? -12.179 -10.239 1.074 1.00 91.81 97 LEU A N 1
ATOM 734 C CA . LEU A 1 97 ? -12.749 -9.648 -0.134 1.00 91.81 97 LEU A CA 1
ATOM 735 C C . LEU A 1 97 ? -11.803 -8.610 -0.749 1.00 91.81 97 LEU A C 1
ATOM 737 O O . LEU A 1 97 ? -11.517 -8.674 -1.941 1.00 91.81 97 LEU A O 1
ATOM 741 N N . VAL A 1 98 ? -11.291 -7.674 0.053 1.00 89.00 98 VAL A N 1
ATOM 742 C CA . VAL A 1 98 ? -10.389 -6.627 -0.446 1.00 89.00 98 VAL A CA 1
ATOM 743 C C . VAL A 1 98 ? -9.072 -7.220 -0.944 1.00 89.00 98 VAL A C 1
ATOM 745 O O . VAL A 1 98 ? -8.634 -6.878 -2.038 1.00 89.00 98 VAL A O 1
ATOM 748 N N . VAL A 1 99 ? -8.466 -8.145 -0.193 1.00 89.62 99 VAL A N 1
ATOM 749 C CA . VAL A 1 99 ? -7.240 -8.840 -0.620 1.00 89.62 99 VAL A CA 1
ATOM 750 C C . VAL A 1 99 ? -7.470 -9.591 -1.931 1.00 89.62 99 VAL A C 1
ATOM 752 O O . VAL A 1 99 ? -6.653 -9.490 -2.841 1.00 89.62 99 VAL A O 1
ATOM 755 N N . PHE A 1 100 ? -8.596 -10.290 -2.064 1.00 93.88 100 PHE A N 1
ATOM 756 C CA . PHE A 1 100 ? -8.955 -10.987 -3.295 1.00 93.88 100 PHE A CA 1
ATOM 757 C C . PHE A 1 100 ? -9.085 -10.025 -4.483 1.00 93.88 100 PHE A C 1
ATOM 759 O O . PHE A 1 100 ? -8.521 -10.290 -5.542 1.00 93.88 100 PHE A O 1
ATOM 766 N N . VAL A 1 101 ? -9.768 -8.889 -4.306 1.00 92.81 101 VAL A N 1
ATOM 767 C CA . VAL A 1 101 ? -9.905 -7.856 -5.347 1.00 92.81 101 VAL A CA 1
ATOM 768 C C . VAL A 1 101 ? -8.543 -7.288 -5.746 1.00 92.81 101 VAL A C 1
ATOM 770 O O . VAL A 1 101 ? -8.260 -7.169 -6.934 1.00 92.81 101 VAL A O 1
ATOM 773 N N . LEU A 1 102 ? -7.676 -6.980 -4.781 1.00 89.75 102 LEU A N 1
ATOM 774 C CA . LEU A 1 102 ? -6.332 -6.467 -5.057 1.00 89.75 102 LEU A CA 1
ATOM 775 C C . LEU A 1 102 ? -5.473 -7.479 -5.815 1.00 89.75 102 LEU A C 1
ATOM 777 O O . LEU A 1 102 ? -4.792 -7.104 -6.765 1.00 89.75 102 LEU A O 1
ATOM 781 N N . ILE A 1 103 ? -5.536 -8.759 -5.437 1.00 92.31 103 ILE A N 1
ATOM 782 C CA . ILE A 1 103 ? -4.860 -9.836 -6.168 1.00 92.31 103 ILE A CA 1
ATOM 783 C C . ILE A 1 103 ? -5.417 -9.933 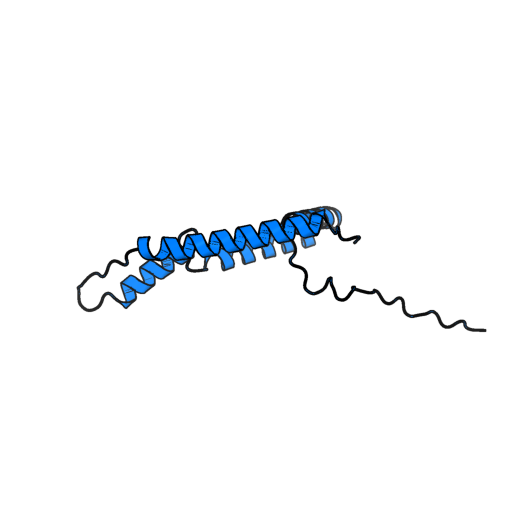-7.589 1.00 92.31 103 ILE A C 1
ATOM 785 O O . ILE A 1 103 ? -4.636 -10.005 -8.531 1.00 92.31 103 ILE A O 1
ATOM 789 N N . ALA A 1 104 ? -6.740 -9.893 -7.768 1.00 95.25 104 ALA A N 1
ATOM 790 C CA . ALA A 1 104 ? -7.361 -9.955 -9.088 1.00 95.25 104 ALA A CA 1
ATOM 791 C C . ALA A 1 104 ? -6.920 -8.785 -9.985 1.00 95.25 104 ALA A C 1
ATOM 793 O O . ALA A 1 104 ? -6.541 -9.009 -11.133 1.00 95.25 104 ALA A O 1
ATOM 794 N N . ILE A 1 105 ? -6.898 -7.559 -9.449 1.00 91.25 105 ILE A N 1
ATOM 795 C CA . ILE A 1 105 ? -6.396 -6.372 -10.156 1.00 91.25 105 ILE A CA 1
ATOM 796 C C . ILE A 1 105 ? -4.906 -6.526 -10.477 1.00 91.25 105 ILE A C 1
ATOM 798 O O . ILE A 1 105 ? -4.499 -6.259 -11.603 1.00 91.25 105 ILE A O 1
ATOM 802 N N . GLY A 1 106 ? -4.091 -6.986 -9.523 1.00 89.88 106 GLY A N 1
ATOM 803 C CA . GLY A 1 106 ? -2.655 -7.185 -9.720 1.00 89.88 106 GLY A CA 1
ATOM 804 C C . GLY A 1 106 ? -2.350 -8.222 -10.799 1.00 89.88 106 GLY A C 1
ATOM 805 O O . GLY A 1 106 ? -1.525 -7.977 -11.674 1.00 89.88 106 GLY A O 1
ATOM 806 N N . VAL A 1 107 ? -3.060 -9.352 -10.789 1.00 93.12 107 VAL A N 1
ATOM 807 C CA . VAL A 1 107 ? -2.954 -10.386 -11.826 1.00 93.12 107 VAL A CA 1
ATOM 808 C C . VAL A 1 107 ? -3.403 -9.844 -13.181 1.00 93.12 107 VAL A C 1
ATOM 810 O O . VAL A 1 107 ? -2.716 -10.079 -14.170 1.00 93.12 107 VAL A O 1
ATOM 813 N N . ALA A 1 108 ? -4.505 -9.091 -13.238 1.00 90.00 108 ALA A N 1
ATOM 814 C CA . ALA A 1 108 ? -4.968 -8.468 -14.475 1.00 90.00 108 ALA A CA 1
ATOM 815 C C . ALA A 1 108 ? -3.948 -7.458 -15.028 1.00 90.00 108 ALA A C 1
ATOM 817 O O . ALA A 1 108 ? -3.654 -7.487 -16.217 1.00 90.00 108 ALA A O 1
ATOM 818 N N . ALA A 1 109 ? -3.356 -6.618 -14.176 1.00 88.31 109 ALA A N 1
ATOM 819 C CA . ALA A 1 109 ? -2.325 -5.665 -14.580 1.00 88.31 109 ALA A CA 1
ATOM 820 C C . ALA A 1 109 ? -1.064 -6.376 -15.099 1.00 88.31 109 ALA A C 1
ATOM 822 O O . ALA A 1 109 ? -0.545 -6.018 -16.149 1.00 88.31 109 ALA A O 1
ATOM 823 N N . ILE A 1 110 ? -0.604 -7.427 -14.409 1.00 88.75 110 ILE A N 1
ATOM 824 C CA . ILE A 1 110 ? 0.528 -8.246 -14.874 1.00 88.75 110 ILE A CA 1
ATOM 825 C C . ILE A 1 110 ? 0.201 -8.904 -16.219 1.00 88.75 110 ILE A C 1
ATOM 827 O O . ILE A 1 110 ? 1.046 -8.935 -17.110 1.00 88.75 110 ILE A O 1
ATOM 831 N N . TYR A 1 111 ? -1.016 -9.429 -16.377 1.00 88.44 111 TYR A N 1
ATOM 832 C CA . TYR A 1 111 ? -1.461 -10.021 -17.635 1.00 88.44 111 TYR A CA 1
ATOM 833 C C . TYR A 1 111 ? -1.425 -9.001 -18.778 1.00 88.44 111 TYR A C 1
ATOM 835 O O . TYR A 1 111 ? -0.900 -9.319 -19.840 1.00 88.44 111 TYR A O 1
ATOM 843 N N . LEU A 1 112 ? -1.917 -7.779 -18.551 1.00 87.00 112 LEU A N 1
ATOM 844 C CA . LEU A 1 112 ? -1.885 -6.698 -19.540 1.00 87.00 112 LEU A CA 1
ATOM 845 C C . LEU A 1 112 ? -0.452 -6.291 -19.910 1.00 87.00 112 LEU A C 1
ATOM 847 O O . LEU A 1 112 ? -0.166 -6.128 -21.090 1.00 87.00 112 LEU A O 1
ATOM 851 N N . ASP A 1 113 ? 0.462 -6.209 -18.940 1.00 83.50 113 ASP A N 1
ATOM 852 C CA . ASP A 1 113 ? 1.877 -5.894 -19.196 1.00 83.50 113 ASP A CA 1
ATOM 853 C C . ASP A 1 113 ? 2.599 -6.972 -20.029 1.00 83.50 113 ASP A C 1
ATOM 855 O O . ASP A 1 113 ? 3.567 -6.669 -20.731 1.00 83.50 113 ASP A O 1
ATOM 859 N N . ILE A 1 114 ? 2.169 -8.238 -19.927 1.00 81.69 114 ILE A N 1
ATOM 860 C CA . ILE A 1 114 ? 2.742 -9.365 -20.683 1.00 81.69 114 ILE A CA 1
ATOM 861 C C . ILE A 1 114 ? 2.091 -9.503 -22.063 1.00 81.69 114 ILE A C 1
ATOM 863 O O . ILE A 1 114 ? 2.796 -9.773 -23.034 1.00 81.69 114 ILE A O 1
ATOM 867 N N . ALA A 1 115 ? 0.764 -9.381 -22.143 1.00 83.25 115 ALA A N 1
ATOM 868 C CA . ALA A 1 115 ? -0.001 -9.593 -23.370 1.00 83.25 115 ALA A CA 1
ATOM 869 C C . ALA A 1 115 ? 0.137 -8.421 -24.352 1.00 83.25 115 ALA A C 1
ATOM 871 O O . ALA A 1 115 ? 0.315 -8.663 -25.542 1.00 83.25 115 ALA A O 1
ATOM 872 N N . ASP A 1 116 ? 0.132 -7.185 -23.840 1.00 75.50 116 ASP A N 1
ATOM 873 C CA . ASP A 1 116 ? 0.295 -5.951 -24.613 1.00 75.50 116 ASP A CA 1
ATOM 874 C C . ASP A 1 116 ? 1.490 -5.141 -24.069 1.00 75.50 116 ASP A C 1
ATOM 876 O O . ASP A 1 116 ? 1.315 -4.089 -23.434 1.00 75.50 116 ASP A O 1
ATOM 880 N N . PRO A 1 117 ? 2.730 -5.635 -24.269 1.00 64.31 117 PRO A N 1
ATOM 881 C CA . PRO A 1 117 ? 3.916 -4.987 -23.735 1.00 64.31 117 PRO A CA 1
ATOM 882 C C . PRO A 1 117 ? 4.087 -3.597 -24.354 1.00 64.31 117 PRO A C 1
ATOM 884 O O . PRO A 1 117 ? 4.159 -3.438 -25.571 1.00 64.31 117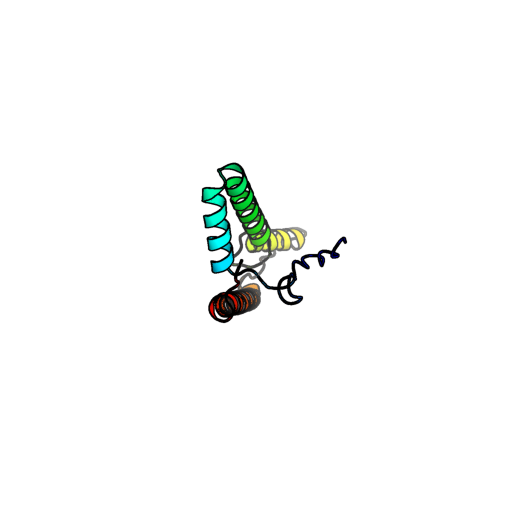 PRO A O 1
ATOM 887 N N . ILE A 1 118 ? 4.179 -2.591 -23.486 1.00 60.09 118 ILE A N 1
ATOM 888 C CA . ILE A 1 118 ? 4.502 -1.206 -23.845 1.00 60.09 118 ILE A CA 1
ATOM 889 C C . ILE A 1 118 ? 5.860 -1.187 -24.555 1.00 60.09 118 ILE A C 1
ATOM 891 O O . ILE A 1 118 ? 6.856 -1.646 -23.990 1.00 60.09 118 ILE A O 1
ATOM 895 N N . SER A 1 119 ? 5.914 -0.648 -25.770 1.00 51.75 119 SER A N 1
ATOM 896 C CA . SER A 1 119 ? 7.155 -0.123 -26.336 1.00 51.75 119 SER A CA 1
ATOM 897 C C . SER A 1 119 ? 7.329 1.297 -25.799 1.00 51.75 119 SER A C 1
ATOM 899 O O . SER A 1 119 ? 6.635 2.201 -26.268 1.00 51.75 119 SER A O 1
ATOM 901 N N . LEU A 1 120 ? 8.169 1.447 -24.771 1.00 48.91 120 LEU A N 1
ATOM 902 C CA . LEU A 1 120 ? 8.666 2.748 -24.310 1.00 48.91 120 LEU A CA 1
ATOM 903 C C . LEU A 1 120 ? 9.591 3.365 -25.367 1.00 48.91 120 LEU A C 1
ATOM 905 O O . LEU A 1 120 ? 10.342 2.584 -26.002 1.00 48.91 120 LEU A O 1
#